Protein AF-A0AAW1W9R5-F1 (afdb_monomer_lite)

Secondary structure (DSSP, 8-state):
---S-EEEES---HHHHHHHS-HHHHHS-B-S-EEEEEE-TTT--SSS-HHHHHHHHHTBPTTTEEEEEESSSSS---STTHHHHHHHHHGGG-

Organism: Rubus argutus (NCBI:txid59490)

InterPro domains:
  IPR005645 Serine hydrolase domain [PF03959] (2-86)
  IPR029058 Alpha/Beta hydrolase fold [G3DSA:3.40.50.1820] (1-94)
  IPR029058 Alpha/Beta hydrolase fold [SSF53474] (23-94)
  IPR050593 Lovastatin nonaketide synthase thioesterase [PTHR48070] (2-94)

Sequence (94 aa):
MQLRFVVLCSGFGIQLLKQEFDEEEMLTKCHCPSLHIFGKDHGKDRQIAKQESRELASLFDDGCSVIVEHDSGHIIPTRTPYIDQIKDFLCRFL

Foldseek 3Di:
DDDQAEEAQLDADVVVVPVVDPVVVQQQAAAHQYEQEYEDPQQCQVPHDVVRSVVVQVSHDDVSYDYHYDNHYRDGDPDPPRVVSVVVSVVVVD

pLDDT: mean 88.17, std 10.56, range [49.94, 98.19]

Radius of gyration: 13.77 Å; chains: 1; bounding box: 35×33×33 Å

Structure (mmCIF, N/CA/C/O backbone):
data_AF-A0AAW1W9R5-F1
#
_entry.id   AF-A0AAW1W9R5-F1
#
loop_
_atom_site.group_PDB
_atom_site.id
_atom_site.type_symbol
_atom_site.label_atom_id
_atom_site.label_alt_id
_atom_site.label_comp_id
_atom_site.label_asym_id
_atom_site.label_entity_id
_atom_site.label_seq_id
_atom_site.pdbx_PDB_ins_code
_atom_site.Cartn_x
_atom_site.Cartn_y
_atom_site.Cartn_z
_atom_site.occupancy
_atom_site.B_iso_or_equiv
_atom_site.auth_seq_id
_atom_site.auth_comp_id
_atom_site.auth_asym_id
_atom_site.auth_atom_id
_atom_site.pdbx_PDB_model_num
ATOM 1 N N . MET A 1 1 ? -20.499 2.896 9.577 1.00 49.94 1 MET A N 1
ATOM 2 C CA . MET A 1 1 ? -20.163 1.843 8.592 1.00 49.94 1 MET A CA 1
ATOM 3 C C . MET A 1 1 ? -18.679 1.552 8.749 1.00 49.94 1 MET A C 1
ATOM 5 O O . MET A 1 1 ? -17.919 2.508 8.740 1.00 49.94 1 MET A O 1
ATOM 9 N N . GLN A 1 2 ? -18.274 0.301 8.976 1.00 81.56 2 GLN A N 1
ATOM 10 C CA . GLN A 1 2 ? -16.860 -0.061 9.135 1.00 81.56 2 GLN A CA 1
ATOM 11 C C . GLN A 1 2 ? -16.318 -0.541 7.784 1.00 81.56 2 GLN A C 1
ATOM 13 O O . GLN A 1 2 ? -16.952 -1.370 7.128 1.00 81.56 2 GLN A O 1
ATOM 18 N N . LEU A 1 3 ? -15.193 0.016 7.335 1.00 89.31 3 LEU A N 1
ATOM 19 C CA . LEU A 1 3 ? -14.522 -0.447 6.119 1.00 89.31 3 LEU A CA 1
ATOM 20 C C . LEU A 1 3 ? -13.960 -1.854 6.363 1.00 89.31 3 LEU A C 1
ATOM 22 O O . LEU A 1 3 ? -13.397 -2.112 7.424 1.00 89.31 3 LEU A O 1
ATOM 26 N N . ARG A 1 4 ? -14.117 -2.765 5.392 1.00 93.00 4 ARG A N 1
ATOM 27 C CA . ARG A 1 4 ? -13.554 -4.127 5.487 1.00 93.00 4 ARG A CA 1
ATOM 28 C C . ARG A 1 4 ? -12.038 -4.132 5.302 1.00 93.00 4 ARG A C 1
ATOM 30 O O . ARG A 1 4 ? -11.344 -4.896 5.958 1.00 93.00 4 ARG A O 1
ATOM 37 N N . PHE A 1 5 ? -11.565 -3.301 4.382 1.00 95.94 5 PHE A N 1
ATOM 38 C CA . PHE A 1 5 ? -10.160 -3.059 4.104 1.00 95.94 5 PHE A CA 1
ATOM 39 C C . PHE A 1 5 ? -10.012 -1.766 3.296 1.00 95.94 5 PHE A C 1
ATOM 41 O O . PHE A 1 5 ? -11.003 -1.227 2.788 1.00 95.94 5 PHE A O 1
ATOM 48 N N . VAL A 1 6 ? -8.776 -1.299 3.133 1.00 95.88 6 VAL A N 1
ATOM 49 C CA . VAL A 1 6 ? -8.421 -0.177 2.255 1.00 95.88 6 VAL A CA 1
ATOM 50 C C . VAL A 1 6 ? -7.300 -0.596 1.297 1.00 95.88 6 VAL A C 1
ATOM 52 O O . VAL A 1 6 ? -6.444 -1.406 1.648 1.00 95.88 6 VAL A O 1
ATOM 55 N N . VAL A 1 7 ? -7.283 -0.035 0.087 1.00 97.31 7 VAL A N 1
ATOM 56 C CA . VAL A 1 7 ? -6.172 -0.193 -0.866 1.00 97.31 7 VAL A CA 1
ATOM 57 C C . VAL A 1 7 ? -5.673 1.195 -1.249 1.00 97.31 7 VAL A C 1
ATOM 59 O O . VAL A 1 7 ? -6.445 1.997 -1.770 1.00 97.31 7 VAL A O 1
ATOM 62 N N . LEU A 1 8 ? -4.399 1.480 -0.983 1.00 96.81 8 LEU A N 1
ATOM 63 C CA . LEU A 1 8 ? -3.759 2.770 -1.242 1.00 96.81 8 LEU A CA 1
ATOM 64 C C . LEU A 1 8 ? -2.644 2.584 -2.272 1.00 96.81 8 LEU A C 1
ATOM 66 O O . LEU A 1 8 ? -1.606 1.989 -1.978 1.00 96.81 8 LEU A O 1
ATOM 70 N N . CYS A 1 9 ? -2.853 3.112 -3.475 1.00 96.62 9 CYS A N 1
ATOM 71 C CA . CYS A 1 9 ? -1.868 3.100 -4.555 1.00 96.62 9 CYS A CA 1
ATOM 72 C C . CYS A 1 9 ? -1.124 4.438 -4.582 1.00 96.62 9 CYS A C 1
ATOM 74 O O . CYS A 1 9 ? -1.760 5.474 -4.755 1.00 96.62 9 CYS A O 1
ATOM 76 N N . SER A 1 10 ? 0.197 4.410 -4.393 1.00 95.00 10 SER A N 1
ATOM 77 C CA . SER A 1 10 ? 1.059 5.584 -4.221 1.00 95.00 10 SER A CA 1
ATOM 78 C C . SER A 1 10 ? 0.444 6.615 -3.262 1.00 95.00 10 SER A C 1
ATOM 80 O O . SER A 1 10 ? 0.380 7.800 -3.561 1.00 95.00 10 SER A O 1
ATOM 82 N N . GLY A 1 11 ? -0.071 6.159 -2.113 1.00 94.38 11 GLY A N 1
ATOM 83 C CA . GLY A 1 11 ? -0.667 7.045 -1.108 1.00 94.38 11 GLY A CA 1
ATOM 84 C C . GLY A 1 11 ? 0.376 7.964 -0.457 1.00 94.38 11 GLY A C 1
ATOM 85 O O . GLY A 1 11 ? 1.533 7.578 -0.314 1.00 94.38 11 GLY A O 1
ATOM 86 N N . PHE A 1 12 ? -0.031 9.174 -0.073 1.00 92.75 12 PHE A N 1
ATOM 87 C CA . PHE A 1 12 ? 0.815 10.219 0.518 1.00 92.75 12 PHE A CA 1
ATOM 88 C C . PHE A 1 12 ? -0.047 11.214 1.313 1.00 92.75 12 PHE A C 1
ATOM 90 O O . PHE A 1 12 ? -1.270 11.080 1.337 1.00 92.75 12 PHE A O 1
ATOM 97 N N . GLY A 1 13 ? 0.574 12.231 1.921 1.00 83.50 13 GLY A N 1
ATOM 98 C CA . GLY A 1 13 ? -0.158 13.396 2.437 1.00 83.50 13 GLY A CA 1
ATOM 99 C C . GLY A 1 13 ? -0.365 13.437 3.950 1.00 83.50 13 GLY A C 1
ATOM 100 O O . GLY A 1 13 ? -1.204 14.199 4.422 1.00 83.50 13 GLY A O 1
ATOM 101 N N . ILE A 1 14 ? 0.421 12.690 4.734 1.00 81.69 14 ILE A N 1
ATOM 102 C CA . ILE A 1 14 ? 0.353 12.774 6.206 1.00 81.69 14 ILE A CA 1
ATOM 103 C C . ILE A 1 14 ? 0.630 14.189 6.709 1.00 81.69 14 ILE A C 1
ATOM 105 O O . ILE A 1 14 ? 0.079 14.602 7.721 1.00 81.69 14 ILE A O 1
ATOM 109 N N . GLN A 1 15 ? 1.475 14.952 6.017 1.00 77.25 15 GLN A N 1
ATOM 110 C CA . GLN A 1 15 ? 1.796 16.322 6.419 1.00 77.25 15 GLN A CA 1
ATOM 111 C C . GLN A 1 15 ? 0.553 17.224 6.473 1.00 77.25 15 GLN A C 1
ATOM 113 O O . GLN A 1 15 ? 0.517 18.119 7.308 1.00 77.25 15 GLN A O 1
ATOM 118 N N . LEU A 1 16 ? -0.467 16.961 5.647 1.00 74.94 16 LEU A N 1
ATOM 119 C CA . LEU A 1 16 ? -1.751 17.667 5.706 1.00 74.94 16 LEU A CA 1
ATOM 120 C C . LEU A 1 16 ? -2.583 17.201 6.906 1.00 74.94 16 LEU A C 1
ATOM 122 O O . LEU A 1 16 ? -3.123 18.024 7.631 1.00 74.94 16 LEU A O 1
ATOM 126 N N . LEU A 1 17 ? -2.604 15.893 7.182 1.00 74.12 17 LEU A N 1
ATOM 127 C CA . LEU A 1 17 ? -3.284 15.355 8.365 1.00 74.12 17 LEU A CA 1
ATOM 128 C C . LEU A 1 17 ? -2.677 15.895 9.669 1.00 74.12 17 LEU A C 1
ATOM 130 O O . LEU A 1 17 ? -3.409 16.269 10.573 1.00 74.12 17 LEU A O 1
ATOM 134 N N . LYS A 1 18 ? -1.349 16.041 9.737 1.00 73.81 18 LYS A N 1
ATOM 135 C CA . LYS A 1 18 ? -0.643 16.656 10.876 1.00 73.81 18 LYS A CA 1
ATOM 136 C C . LYS A 1 18 ? -0.993 18.132 11.106 1.00 73.81 18 LYS A C 1
ATOM 138 O O . LYS A 1 18 ? -0.676 18.658 12.164 1.00 73.81 18 LYS A O 1
ATOM 143 N N . GLN A 1 19 ? -1.554 18.820 10.111 1.00 78.56 19 GLN A N 1
ATOM 144 C CA . GLN A 1 19 ? -2.010 20.208 10.250 1.00 78.56 19 GLN A CA 1
ATOM 145 C C . GLN A 1 19 ? -3.466 20.296 10.717 1.00 78.56 19 GLN A C 1
ATOM 147 O O . GLN A 1 19 ? -3.855 21.319 11.276 1.00 78.56 19 GLN A O 1
ATOM 152 N N . GLU A 1 20 ? -4.264 19.258 10.460 1.00 74.69 20 GLU A N 1
ATOM 153 C CA . GLU A 1 20 ? -5.703 19.229 10.744 1.00 74.69 20 GLU A CA 1
ATOM 154 C C . GLU A 1 20 ? -6.052 18.485 12.039 1.00 74.69 20 GLU A C 1
ATOM 156 O O . GLU A 1 20 ? -7.068 18.800 12.654 1.00 74.69 20 GLU A O 1
ATOM 161 N N . PHE A 1 21 ? -5.222 17.528 12.455 1.00 72.62 21 PHE A N 1
ATOM 162 C CA . PHE A 1 21 ? -5.453 16.672 13.617 1.00 72.62 21 PHE A CA 1
ATOM 163 C C . PHE A 1 21 ? -4.342 16.846 14.655 1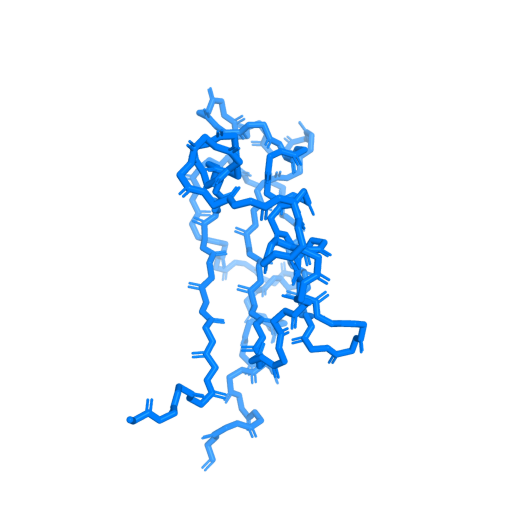.00 72.62 21 PHE A C 1
ATOM 165 O O . PHE A 1 21 ? -3.161 16.929 14.302 1.00 72.62 21 PHE A O 1
ATOM 172 N N . ASP A 1 22 ? -4.716 16.854 15.936 1.00 75.44 22 ASP A N 1
ATOM 173 C CA . ASP A 1 22 ? -3.752 16.868 17.038 1.00 75.44 22 ASP A CA 1
ATOM 174 C C . ASP A 1 22 ? -2.921 15.571 17.050 1.00 75.44 22 ASP A C 1
ATOM 176 O O . ASP A 1 22 ? -3.383 14.498 16.645 1.00 75.44 22 ASP A O 1
ATOM 180 N N . GLU A 1 23 ? -1.676 15.653 17.537 1.00 66.44 23 GLU A N 1
ATOM 181 C CA . GLU A 1 23 ? -0.738 14.518 17.547 1.00 66.44 23 GLU A CA 1
ATOM 182 C C . GLU A 1 23 ? -1.318 13.271 18.238 1.00 66.44 23 GLU A C 1
ATOM 184 O O . GLU A 1 23 ? -1.064 12.156 17.792 1.00 66.44 23 GLU A O 1
ATOM 189 N N . GLU A 1 24 ? -2.139 13.437 19.280 1.00 67.44 24 GLU A N 1
ATOM 190 C CA . GLU A 1 24 ? -2.792 12.334 20.003 1.00 67.44 24 GLU A CA 1
ATOM 191 C C . GLU A 1 24 ? -3.814 11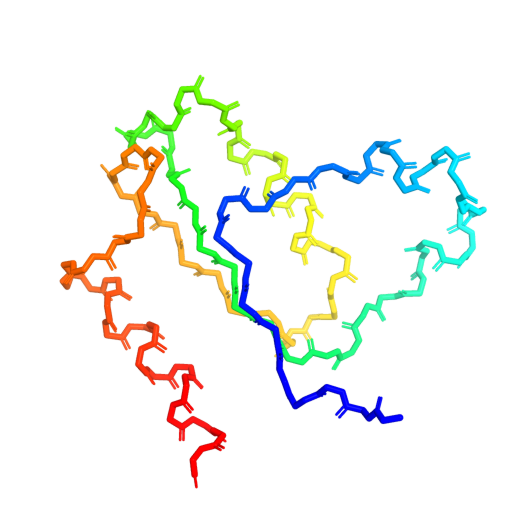.568 19.144 1.00 67.44 24 GLU A C 1
ATOM 193 O O . GLU A 1 24 ? -3.879 10.336 19.201 1.00 67.44 24 GLU A O 1
ATOM 198 N N . GLU A 1 25 ? -4.566 12.265 18.289 1.00 68.50 25 GLU A N 1
ATOM 199 C CA . GLU A 1 25 ? -5.508 11.635 17.357 1.00 68.50 25 GLU A CA 1
ATOM 200 C C . GLU A 1 25 ? -4.762 10.920 16.221 1.00 68.50 25 GLU A C 1
ATOM 202 O O . GLU A 1 25 ? -5.170 9.842 15.786 1.00 68.50 25 GLU A O 1
ATOM 207 N N . MET A 1 26 ? -3.614 11.462 15.803 1.00 65.38 26 MET A N 1
ATOM 208 C CA . MET A 1 26 ? -2.720 10.855 14.807 1.00 65.38 26 MET A CA 1
ATOM 209 C C . MET A 1 26 ? -1.934 9.646 15.333 1.00 65.38 26 MET A C 1
ATOM 211 O O . MET A 1 26 ? -1.558 8.773 14.549 1.00 65.38 26 MET A O 1
ATOM 215 N N . LEU A 1 27 ? -1.679 9.577 16.643 1.00 64.12 27 LEU A N 1
ATOM 216 C CA . LEU A 1 27 ? -1.022 8.437 17.293 1.00 64.12 27 LEU A CA 1
ATOM 217 C C . LEU A 1 27 ? -1.932 7.208 17.389 1.00 64.12 27 LEU A C 1
ATOM 219 O O . LEU A 1 27 ? -1.432 6.095 17.577 1.00 64.12 27 LEU A O 1
ATOM 223 N N . THR A 1 28 ? -3.249 7.384 17.245 1.00 74.38 28 THR A N 1
ATOM 224 C CA . THR A 1 28 ? -4.175 6.253 17.182 1.00 74.38 28 THR A CA 1
ATOM 225 C C . THR A 1 28 ? -3.992 5.544 15.846 1.00 74.38 28 THR A C 1
ATOM 227 O O . THR A 1 28 ? -4.522 5.956 14.813 1.00 74.38 28 THR A O 1
ATOM 230 N N . LYS A 1 29 ? -3.210 4.463 15.864 1.00 78.25 29 LYS A N 1
ATOM 231 C CA . LYS A 1 29 ? -2.965 3.652 14.676 1.00 78.25 29 LYS A CA 1
ATOM 232 C C . LYS A 1 29 ? -4.275 3.095 14.108 1.00 78.25 29 LYS A C 1
ATOM 234 O O . LYS A 1 29 ? -5.184 2.678 14.826 1.00 78.25 29 LYS A O 1
ATOM 239 N N . CYS A 1 30 ? -4.376 3.074 12.783 1.00 85.75 30 CYS A N 1
ATOM 240 C CA . CYS A 1 30 ? -5.538 2.553 12.083 1.00 85.75 30 CYS A CA 1
ATOM 241 C C . CYS A 1 30 ? -5.552 1.017 12.128 1.00 85.75 30 CYS A C 1
ATOM 243 O O . CYS A 1 30 ? -4.673 0.358 11.572 1.00 85.75 30 CYS A O 1
ATOM 245 N N . HIS A 1 31 ? -6.600 0.445 12.725 1.00 89.62 31 HIS A N 1
ATOM 246 C CA . HIS A 1 31 ? -6.819 -1.008 12.807 1.00 89.62 31 HIS A CA 1
ATOM 247 C C . HIS A 1 31 ? -7.444 -1.623 11.540 1.00 89.62 31 HIS A C 1
ATOM 249 O O . HIS A 1 31 ? -7.752 -2.815 11.501 1.00 89.62 31 HIS A O 1
ATOM 255 N N . CYS A 1 32 ? -7.718 -0.819 10.509 1.00 92.44 32 CYS A N 1
ATOM 256 C CA . CYS A 1 32 ? -8.325 -1.315 9.277 1.00 92.44 32 CYS A CA 1
ATOM 257 C C . CYS A 1 32 ? -7.279 -2.089 8.461 1.00 92.44 32 CYS A C 1
ATOM 259 O O . CYS A 1 32 ? -6.211 -1.533 8.203 1.00 92.44 32 CYS A O 1
ATOM 261 N N . PRO A 1 33 ? -7.562 -3.320 7.998 1.00 96.00 33 PRO A N 1
ATOM 262 C CA . PRO A 1 33 ? -6.660 -4.011 7.090 1.00 96.00 33 PRO A CA 1
ATOM 263 C C . PRO A 1 33 ? -6.370 -3.168 5.846 1.00 96.00 33 PRO A C 1
ATOM 265 O O . PRO A 1 33 ? -7.288 -2.661 5.197 1.00 96.00 33 PRO A O 1
ATOM 268 N N . SER A 1 34 ? -5.101 -3.027 5.490 1.00 96.94 34 SER A N 1
ATOM 269 C CA . SER A 1 34 ? -4.669 -2.141 4.419 1.00 96.94 34 SER A CA 1
ATOM 270 C C . SER A 1 34 ? -3.681 -2.817 3.477 1.00 96.94 34 SER A C 1
ATOM 272 O O . SER A 1 34 ? -2.840 -3.628 3.866 1.00 96.94 34 SER A O 1
ATOM 274 N N . LEU A 1 35 ? -3.789 -2.463 2.200 1.00 97.94 35 LEU A N 1
ATOM 275 C CA . LEU A 1 35 ? -2.831 -2.814 1.163 1.00 97.94 35 LEU A CA 1
ATOM 276 C C . LEU A 1 35 ? -2.223 -1.528 0.608 1.00 97.94 35 LEU A C 1
ATOM 278 O O . LEU A 1 35 ? -2.925 -0.713 0.012 1.00 97.94 35 LEU A O 1
ATOM 282 N N . HIS A 1 36 ? -0.919 -1.361 0.788 1.00 97.62 36 HIS A N 1
ATOM 283 C CA . HIS A 1 36 ? -0.158 -0.211 0.313 1.00 97.62 36 HIS A CA 1
ATOM 284 C C . HIS A 1 36 ? 0.687 -0.632 -0.886 1.00 97.62 36 HIS A C 1
ATOM 286 O O . HIS A 1 36 ? 1.528 -1.519 -0.767 1.00 97.62 36 HIS A O 1
ATOM 292 N N . ILE A 1 37 ? 0.472 -0.008 -2.041 1.00 97.31 37 ILE A N 1
ATOM 293 C CA . ILE A 1 37 ? 1.134 -0.364 -3.301 1.00 97.31 37 ILE A CA 1
ATOM 294 C C . ILE A 1 37 ? 1.860 0.868 -3.821 1.00 97.31 37 ILE A C 1
ATOM 296 O O . ILE A 1 37 ? 1.205 1.870 -4.082 1.00 97.31 37 ILE A O 1
ATOM 300 N N . PHE A 1 38 ? 3.182 0.832 -3.974 1.00 96.06 38 PHE A N 1
ATOM 301 C CA . PHE A 1 38 ? 3.927 1.999 -4.460 1.00 96.06 38 PHE A CA 1
ATOM 302 C C . PHE A 1 38 ? 5.270 1.637 -5.102 1.00 96.06 38 PHE A C 1
ATOM 304 O O . PHE A 1 38 ? 5.835 0.562 -4.884 1.00 96.06 38 PHE A O 1
ATOM 311 N N . GLY A 1 39 ? 5.793 2.556 -5.914 1.00 93.44 39 GLY A N 1
ATOM 312 C CA . GLY A 1 39 ? 7.079 2.390 -6.585 1.00 93.44 39 GLY A CA 1
ATOM 313 C C . GLY A 1 39 ? 8.264 2.463 -5.618 1.00 93.44 39 GLY A C 1
ATOM 314 O O . GLY A 1 39 ? 8.340 3.359 -4.778 1.00 93.44 39 GLY A O 1
ATOM 315 N N . LYS A 1 40 ? 9.226 1.545 -5.761 1.00 85.81 40 LYS A N 1
ATOM 316 C CA . LYS A 1 40 ? 10.512 1.581 -5.042 1.00 85.81 40 LYS A CA 1
ATOM 317 C C . LYS A 1 40 ? 11.518 2.509 -5.734 1.00 85.81 40 LYS A C 1
ATOM 319 O O . LYS A 1 40 ? 11.277 2.963 -6.853 1.00 85.81 40 LYS A O 1
ATOM 324 N N . ASP A 1 41 ? 12.692 2.722 -5.130 1.00 71.44 41 ASP A N 1
ATOM 325 C CA . ASP A 1 41 ? 13.740 3.624 -5.663 1.00 71.44 41 ASP A CA 1
ATOM 326 C C . ASP A 1 41 ? 14.075 3.370 -7.141 1.00 71.44 41 ASP A C 1
ATOM 328 O O . ASP A 1 41 ? 14.226 4.300 -7.933 1.00 71.44 41 ASP A O 1
ATOM 332 N N . HIS A 1 42 ? 14.158 2.097 -7.535 1.00 62.22 42 HIS A N 1
ATOM 333 C CA . HIS A 1 42 ? 14.448 1.705 -8.915 1.00 62.22 42 HIS A CA 1
ATOM 334 C C . HIS A 1 42 ? 13.255 1.861 -9.865 1.00 62.22 42 HIS A C 1
ATOM 336 O O . HIS A 1 42 ? 13.465 2.000 -11.069 1.00 62.22 42 HIS A O 1
ATOM 342 N N . GLY A 1 43 ? 12.028 1.870 -9.337 1.00 62.72 43 GLY A N 1
ATOM 343 C CA . GLY A 1 43 ? 10.814 2.083 -10.117 1.00 62.72 43 GLY A CA 1
ATOM 344 C C . GLY A 1 43 ? 10.668 3.510 -10.623 1.00 62.72 43 GLY A C 1
ATOM 345 O O . GLY A 1 43 ? 10.076 3.722 -11.680 1.00 62.72 43 GLY A O 1
ATOM 346 N N . LYS A 1 44 ? 11.297 4.477 -9.937 1.00 69.19 44 LYS A N 1
ATOM 347 C CA . LYS A 1 44 ? 11.229 5.906 -10.265 1.00 69.19 44 LYS A CA 1
ATOM 348 C C . LYS A 1 44 ? 9.780 6.381 -10.340 1.00 69.19 44 LYS A C 1
ATOM 350 O O . LYS A 1 44 ? 9.357 6.922 -11.364 1.00 69.19 44 LYS A O 1
ATOM 355 N N . ASP A 1 45 ? 9.009 6.202 -9.271 1.00 87.06 45 ASP A N 1
ATOM 356 C CA . ASP A 1 45 ? 7.854 7.079 -9.096 1.00 87.06 45 ASP A CA 1
ATOM 357 C C . ASP A 1 45 ? 8.398 8.514 -8.991 1.00 87.06 45 ASP A C 1
ATOM 359 O O . ASP A 1 45 ? 9.095 8.873 -8.045 1.00 87.06 45 ASP A O 1
ATOM 363 N N . ARG A 1 46 ? 8.209 9.296 -10.060 1.00 88.12 46 ARG A N 1
ATOM 364 C CA . ARG A 1 46 ? 8.719 10.673 -10.161 1.00 88.12 46 ARG A CA 1
ATOM 365 C C . ARG A 1 46 ? 7.733 11.685 -9.586 1.00 88.12 46 ARG A C 1
ATOM 367 O O . ARG A 1 46 ? 8.037 12.872 -9.613 1.00 88.12 46 ARG A O 1
ATOM 374 N N . GLN A 1 47 ? 6.561 11.227 -9.150 1.00 91.69 47 GLN A N 1
ATOM 375 C CA . GLN A 1 47 ? 5.509 12.072 -8.602 1.00 91.69 47 GLN A CA 1
ATOM 376 C C . GLN A 1 47 ? 5.497 11.985 -7.080 1.00 91.69 47 GLN A C 1
ATOM 378 O O . GLN A 1 47 ? 5.402 13.011 -6.416 1.00 91.69 47 GLN A O 1
ATOM 383 N N . ILE A 1 48 ? 5.637 10.775 -6.535 1.00 91.00 48 ILE A N 1
ATOM 384 C CA . ILE A 1 48 ? 5.541 10.525 -5.099 1.00 91.00 48 ILE A CA 1
ATOM 385 C C . ILE A 1 48 ? 6.772 9.756 -4.643 1.00 91.00 48 ILE A C 1
ATOM 387 O O . ILE A 1 48 ? 7.064 8.662 -5.124 1.00 91.00 48 ILE A O 1
ATOM 391 N N . ALA A 1 49 ? 7.511 10.337 -3.698 1.00 90.62 49 ALA A N 1
ATOM 392 C CA . ALA A 1 49 ? 8.648 9.662 -3.096 1.00 90.62 49 ALA A CA 1
ATOM 393 C C . ALA A 1 49 ? 8.162 8.460 -2.274 1.00 90.62 49 ALA A C 1
ATOM 395 O O . ALA A 1 49 ? 7.235 8.591 -1.479 1.00 90.62 49 ALA A O 1
ATOM 396 N N . LYS A 1 50 ? 8.843 7.310 -2.382 1.00 91.69 50 LYS A N 1
ATOM 397 C CA . LYS A 1 50 ? 8.502 6.088 -1.620 1.00 91.69 50 LYS A CA 1
ATOM 398 C C . LYS A 1 50 ? 8.328 6.333 -0.115 1.00 91.69 50 LYS A C 1
ATOM 400 O O . LYS A 1 50 ? 7.595 5.613 0.554 1.00 91.69 50 LYS A O 1
ATOM 405 N N . GLN A 1 51 ? 9.053 7.317 0.418 1.00 92.00 51 GLN A N 1
ATOM 406 C CA . GLN A 1 51 ? 9.079 7.621 1.839 1.00 92.00 51 GLN A CA 1
ATOM 407 C C . GLN A 1 51 ? 7.724 8.161 2.304 1.00 92.00 51 GLN A C 1
ATOM 409 O O . GLN A 1 51 ? 7.258 7.750 3.355 1.00 92.00 51 GLN A O 1
ATOM 414 N N . GLU A 1 52 ? 7.042 8.952 1.474 1.00 93.00 52 GLU A N 1
ATOM 415 C CA . GLU A 1 52 ? 5.691 9.455 1.754 1.00 93.00 52 GLU A CA 1
ATOM 416 C C . GLU A 1 52 ? 4.686 8.302 1.904 1.00 93.00 52 GLU A C 1
ATOM 418 O O . GLU A 1 52 ? 3.882 8.268 2.835 1.00 93.00 52 GLU A O 1
ATOM 423 N N . SER A 1 53 ? 4.773 7.298 1.027 1.00 94.62 53 SER A N 1
ATOM 424 C CA . SER A 1 53 ? 3.915 6.111 1.102 1.00 94.62 53 SER A CA 1
ATOM 425 C C . SER A 1 53 ? 4.257 5.199 2.279 1.00 94.62 53 SER A C 1
ATOM 427 O O . SER A 1 53 ? 3.352 4.616 2.881 1.00 94.62 53 SER A O 1
ATOM 429 N N . ARG A 1 54 ? 5.541 5.091 2.644 1.00 93.50 54 ARG A N 1
ATOM 430 C CA . ARG A 1 54 ? 5.981 4.352 3.839 1.00 93.50 54 ARG A CA 1
ATOM 431 C C . ARG A 1 54 ? 5.526 5.016 5.125 1.00 93.50 54 ARG A C 1
ATOM 433 O O . ARG A 1 54 ? 5.071 4.324 6.030 1.00 93.50 54 ARG A O 1
ATOM 440 N N . GLU A 1 55 ? 5.630 6.337 5.200 1.00 92.31 55 GLU A N 1
ATOM 441 C CA . GLU A 1 55 ? 5.101 7.090 6.330 1.00 92.31 55 GLU A CA 1
ATOM 442 C C . GLU A 1 55 ? 3.601 6.832 6.455 1.00 92.31 55 GLU A C 1
ATOM 444 O O . GLU A 1 55 ? 3.139 6.509 7.546 1.00 92.31 55 GLU A O 1
ATOM 449 N N . LEU A 1 56 ? 2.844 6.856 5.349 1.00 92.50 56 LEU A N 1
ATOM 450 C CA . LEU A 1 56 ? 1.403 6.590 5.392 1.00 92.50 56 LEU A CA 1
ATOM 451 C C . LEU A 1 56 ? 1.085 5.184 5.904 1.00 92.50 56 LEU A C 1
ATOM 453 O O . LEU A 1 56 ? 0.168 5.017 6.703 1.00 92.50 56 LEU A O 1
ATOM 457 N N . ALA A 1 57 ? 1.859 4.182 5.489 1.00 93.62 57 ALA A N 1
ATOM 458 C CA . ALA A 1 57 ? 1.720 2.817 5.991 1.00 93.6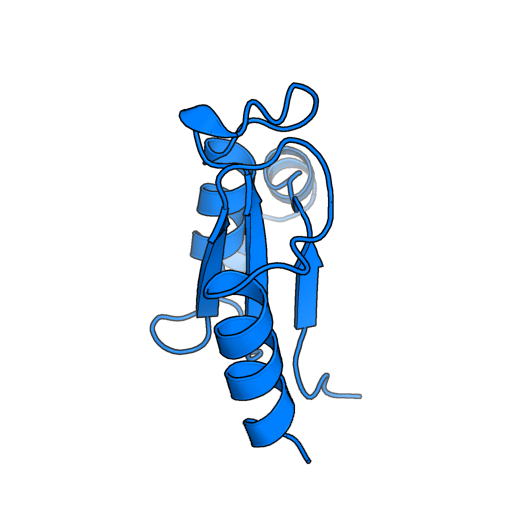2 57 ALA A CA 1
ATOM 459 C C . ALA A 1 57 ? 2.024 2.697 7.495 1.00 93.62 57 ALA A C 1
ATOM 461 O O . ALA A 1 57 ? 1.417 1.873 8.170 1.00 93.62 57 ALA A O 1
ATOM 462 N N . SER A 1 58 ? 2.914 3.534 8.042 1.00 91.38 58 SER A N 1
ATOM 463 C CA . SER A 1 58 ? 3.273 3.508 9.471 1.00 91.38 58 SER A CA 1
ATOM 464 C C . SER A 1 58 ? 2.154 3.959 10.417 1.00 91.38 58 SER A C 1
ATOM 466 O O . SER A 1 58 ? 2.214 3.667 11.611 1.00 91.38 58 SER A O 1
ATOM 468 N N . LEU A 1 59 ? 1.122 4.625 9.886 1.00 89.88 59 LEU A N 1
ATOM 469 C CA . LEU A 1 59 ? -0.078 4.995 10.641 1.00 89.88 59 LEU A CA 1
ATOM 470 C C . LEU A 1 59 ? -1.043 3.826 10.850 1.00 89.88 59 LEU A C 1
ATOM 472 O O . LEU A 1 59 ? -2.016 3.965 11.581 1.00 89.88 59 LEU A O 1
ATOM 476 N N . PHE A 1 60 ? -0.816 2.689 10.200 1.00 91.81 60 PHE A N 1
ATOM 477 C CA . PHE A 1 60 ? -1.611 1.485 10.388 1.00 91.81 60 PHE A CA 1
ATOM 478 C C . PHE A 1 60 ? -0.932 0.555 11.390 1.00 91.81 60 PHE A C 1
ATOM 480 O O . PHE A 1 60 ? 0.291 0.548 11.544 1.00 91.81 60 PHE A O 1
ATOM 487 N N . ASP A 1 61 ? -1.745 -0.246 12.068 1.00 90.25 61 ASP A N 1
ATOM 488 C CA . ASP A 1 61 ? -1.264 -1.203 13.054 1.00 90.25 61 ASP A CA 1
ATOM 489 C C . ASP A 1 61 ? -0.348 -2.278 12.469 1.00 90.25 61 ASP A C 1
ATOM 491 O O . ASP A 1 61 ? -0.473 -2.704 11.311 1.00 90.25 61 ASP A O 1
ATOM 495 N N . ASP A 1 62 ? 0.563 -2.759 13.313 1.00 84.81 62 ASP A N 1
ATOM 496 C CA . ASP A 1 62 ? 1.463 -3.847 12.958 1.00 84.81 62 ASP A CA 1
ATOM 497 C C . ASP A 1 62 ? 0.621 -5.106 12.690 1.00 84.81 62 ASP A C 1
ATOM 499 O O . ASP A 1 62 ? -0.169 -5.547 13.523 1.00 84.81 62 ASP A O 1
ATOM 503 N N . GLY A 1 63 ? 0.764 -5.682 11.495 1.00 86.31 63 GLY A N 1
ATOM 504 C CA . GLY A 1 63 ? -0.047 -6.819 11.043 1.00 86.31 63 GLY A CA 1
ATOM 505 C C . GLY A 1 63 ? -1.356 -6.447 10.334 1.00 86.31 63 GLY A C 1
ATOM 506 O O . GLY A 1 63 ? -1.942 -7.313 9.684 1.00 86.31 63 GLY A O 1
ATOM 507 N N . CYS A 1 64 ? -1.781 -5.178 10.364 1.00 91.19 64 CYS A N 1
ATOM 508 C CA . CYS A 1 64 ? -2.907 -4.695 9.556 1.00 91.19 64 CYS A CA 1
ATOM 509 C C . CYS A 1 64 ? -2.486 -4.314 8.130 1.00 91.19 64 CYS A C 1
ATOM 511 O O . CYS A 1 64 ? -3.319 -4.361 7.227 1.00 91.19 64 CYS A O 1
ATOM 513 N N . SER A 1 65 ? -1.205 -4.007 7.910 1.00 94.94 65 SER A N 1
ATOM 514 C CA . SER A 1 65 ? -0.685 -3.561 6.612 1.00 94.94 65 SER A CA 1
ATOM 515 C C . SER A 1 65 ? 0.004 -4.662 5.812 1.00 94.94 65 SER A C 1
ATOM 517 O O . SER A 1 65 ? 0.901 -5.346 6.304 1.00 94.94 65 SER A O 1
ATOM 519 N N . VAL A 1 66 ? -0.332 -4.756 4.526 1.00 97.38 66 VAL A N 1
ATOM 520 C CA . VAL A 1 66 ? 0.469 -5.437 3.502 1.00 97.38 66 VAL A CA 1
ATOM 521 C C . VAL A 1 66 ? 1.088 -4.382 2.594 1.00 97.38 66 VAL A C 1
ATOM 523 O O . VAL A 1 66 ? 0.384 -3.525 2.065 1.00 97.38 66 VAL A O 1
ATOM 526 N N . ILE A 1 67 ? 2.406 -4.442 2.401 1.00 96.94 67 ILE A N 1
ATOM 527 C CA . ILE A 1 67 ? 3.149 -3.493 1.566 1.00 96.94 67 ILE A CA 1
ATOM 528 C C . ILE A 1 67 ? 3.654 -4.207 0.311 1.00 96.94 67 ILE A C 1
ATOM 530 O O . ILE A 1 67 ? 4.344 -5.219 0.403 1.00 96.94 67 ILE A O 1
ATOM 534 N N . VAL A 1 68 ? 3.344 -3.643 -0.856 1.00 96.50 68 VAL A N 1
ATOM 535 C CA . VAL A 1 68 ? 3.813 -4.088 -2.171 1.00 96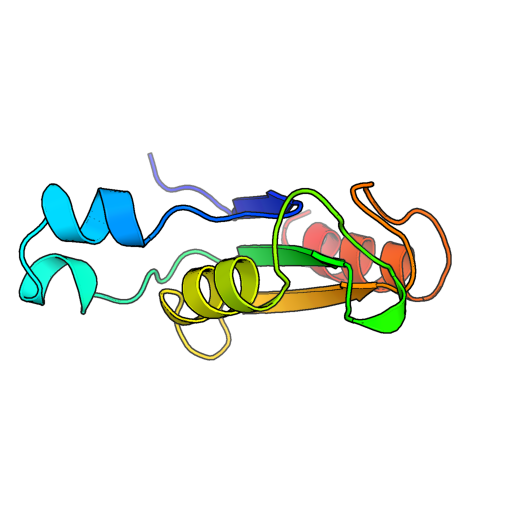.50 68 VAL A CA 1
ATOM 536 C C . VAL A 1 68 ? 4.636 -2.966 -2.800 1.00 96.50 68 VAL A C 1
ATOM 538 O O . VAL A 1 68 ? 4.102 -2.047 -3.424 1.00 96.50 68 VAL A O 1
ATOM 541 N N . GLU A 1 69 ? 5.956 -3.052 -2.648 1.00 95.19 69 GLU A N 1
ATOM 542 C CA . GLU A 1 69 ? 6.897 -2.160 -3.329 1.00 95.19 69 GLU A CA 1
ATOM 543 C C . GLU A 1 69 ? 7.273 -2.728 -4.697 1.00 95.19 69 GLU A C 1
ATOM 545 O O . GLU A 1 69 ? 7.697 -3.880 -4.784 1.00 95.19 69 GLU A O 1
ATOM 550 N N . HIS A 1 70 ? 7.151 -1.933 -5.764 1.00 94.19 70 HIS A N 1
ATOM 551 C CA . HIS A 1 70 ? 7.375 -2.412 -7.131 1.00 94.19 70 HIS A CA 1
ATOM 552 C C . HIS A 1 70 ? 8.386 -1.607 -7.948 1.00 94.19 70 HIS A C 1
ATOM 554 O O . HIS A 1 70 ? 8.644 -0.430 -7.714 1.00 94.19 70 HIS A O 1
ATOM 560 N N . ASP A 1 71 ? 8.896 -2.238 -9.005 1.00 92.12 71 ASP A N 1
ATOM 561 C CA . ASP A 1 71 ? 10.001 -1.720 -9.837 1.00 92.12 71 ASP A CA 1
ATOM 562 C C . ASP A 1 71 ? 9.518 -0.876 -11.017 1.00 92.12 71 ASP A C 1
ATOM 564 O O . ASP A 1 71 ? 10.257 -0.606 -11.958 1.00 92.12 71 ASP A O 1
ATOM 568 N N . SER A 1 72 ? 8.247 -0.496 -10.993 1.00 89.06 72 SER A N 1
ATOM 569 C CA . SER A 1 72 ? 7.637 0.419 -11.959 1.00 89.06 72 SER A CA 1
ATOM 570 C C . SER A 1 72 ? 7.487 1.824 -11.374 1.00 89.06 72 SER A C 1
ATOM 572 O O . SER A 1 72 ? 7.564 1.988 -10.157 1.00 89.06 72 SER A O 1
ATOM 574 N N . GLY A 1 73 ? 7.267 2.816 -12.243 1.00 90.06 73 GLY A N 1
ATOM 575 C CA . GLY A 1 73 ? 7.015 4.206 -11.846 1.00 90.06 73 GLY A CA 1
ATOM 576 C C . GLY A 1 73 ? 5.626 4.397 -11.240 1.00 90.06 73 GLY A C 1
ATOM 577 O O . GLY A 1 73 ? 5.093 3.495 -10.612 1.00 90.06 73 GLY A O 1
ATOM 578 N N . HIS A 1 74 ? 5.005 5.552 -11.461 1.00 92.75 74 HIS A N 1
ATOM 579 C CA . HIS A 1 74 ? 3.686 5.875 -10.906 1.00 92.75 74 HIS A CA 1
ATOM 580 C C . HIS A 1 74 ? 2.538 5.117 -11.616 1.00 92.75 74 HIS A C 1
ATOM 582 O O . HIS A 1 74 ? 1.828 5.689 -12.444 1.00 92.75 74 HIS A O 1
ATOM 588 N N . ILE A 1 75 ? 2.410 3.808 -11.369 1.00 93.19 75 ILE A N 1
ATOM 589 C CA . ILE A 1 75 ? 1.407 2.911 -11.967 1.00 93.19 75 ILE A CA 1
ATOM 590 C C . ILE A 1 75 ? 0.972 1.821 -10.976 1.00 93.19 75 ILE A C 1
ATOM 592 O O . ILE A 1 75 ? 1.689 1.519 -10.030 1.00 93.19 75 ILE A O 1
ATOM 596 N N . ILE A 1 76 ? -0.149 1.148 -11.253 1.00 94.44 76 ILE A N 1
ATOM 597 C CA . ILE A 1 76 ? -0.533 -0.083 -10.545 1.00 94.44 76 ILE A CA 1
ATOM 598 C C . ILE A 1 76 ? 0.215 -1.274 -11.176 1.00 94.44 76 ILE A C 1
ATOM 600 O O . ILE A 1 76 ? 0.075 -1.505 -12.383 1.00 94.44 76 ILE A O 1
ATOM 604 N N . PRO A 1 77 ? 1.003 -2.051 -10.411 1.00 94.25 77 PRO A N 1
ATOM 605 C CA . PRO A 1 77 ? 1.785 -3.148 -10.956 1.00 94.25 77 PRO A CA 1
ATOM 606 C C . PRO A 1 77 ? 0.893 -4.356 -11.274 1.00 94.25 77 PRO A C 1
ATOM 608 O O . PRO A 1 77 ? 0.210 -4.903 -10.414 1.00 94.25 77 PRO A O 1
ATOM 611 N N . THR A 1 78 ? 0.944 -4.822 -12.521 1.00 95.31 78 THR A N 1
ATOM 612 C CA . THR A 1 78 ? 0.173 -5.991 -12.989 1.00 95.31 78 THR A CA 1
ATOM 613 C C . THR A 1 78 ? 1.032 -7.230 -13.239 1.00 95.31 78 THR A C 1
ATOM 615 O O . THR A 1 78 ? 0.513 -8.282 -13.606 1.00 95.31 78 THR A O 1
ATOM 618 N N . ARG A 1 79 ? 2.351 -7.127 -13.045 1.00 94.12 79 ARG A N 1
ATOM 619 C CA . ARG A 1 79 ? 3.301 -8.229 -13.238 1.00 94.12 79 ARG A CA 1
ATOM 620 C C . ARG A 1 79 ? 3.510 -9.012 -11.945 1.00 94.12 79 ARG A C 1
ATOM 622 O O . ARG A 1 79 ? 3.521 -8.433 -10.859 1.00 94.12 79 ARG A O 1
ATOM 629 N N . THR A 1 80 ? 3.756 -10.310 -12.076 1.00 94.88 80 THR A N 1
ATOM 630 C CA . THR A 1 80 ? 4.315 -11.150 -11.007 1.00 94.88 80 THR A CA 1
ATOM 631 C C . THR A 1 80 ? 5.681 -10.597 -10.567 1.00 94.88 80 THR A C 1
ATOM 633 O O . THR A 1 80 ? 6.447 -10.141 -11.423 1.00 94.88 80 THR A O 1
ATOM 636 N N . PRO A 1 81 ? 6.004 -10.613 -9.258 1.00 95.56 81 PRO A N 1
ATOM 637 C CA . PRO A 1 81 ? 5.211 -11.176 -8.153 1.00 95.56 81 PRO A CA 1
ATOM 638 C C . PRO A 1 81 ? 4.190 -10.209 -7.527 1.00 95.56 81 PRO A C 1
ATOM 640 O O . PRO A 1 81 ? 3.471 -10.591 -6.608 1.00 95.56 81 PRO A O 1
ATOM 643 N N . TYR A 1 82 ? 4.111 -8.957 -7.983 1.00 95.94 82 TYR A N 1
ATOM 644 C CA . TYR A 1 82 ? 3.294 -7.922 -7.334 1.00 95.94 82 TYR A CA 1
ATOM 645 C C . TYR A 1 82 ? 1.795 -8.205 -7.426 1.00 95.94 82 TYR A C 1
ATOM 647 O O . TYR A 1 82 ? 1.080 -8.087 -6.435 1.00 95.94 82 TYR A O 1
ATOM 655 N N . ILE A 1 83 ? 1.322 -8.616 -8.606 1.00 97.19 83 ILE A N 1
ATOM 656 C CA . ILE A 1 83 ? -0.098 -8.923 -8.813 1.00 97.19 83 ILE A CA 1
ATOM 657 C C . ILE A 1 83 ? -0.569 -10.100 -7.954 1.00 97.19 83 ILE A C 1
ATOM 659 O O . ILE A 1 83 ? -1.724 -10.131 -7.538 1.00 97.19 83 ILE A O 1
ATOM 663 N N . ASP A 1 84 ? 0.324 -11.045 -7.667 1.00 98.19 84 ASP A N 1
ATOM 664 C CA . ASP A 1 84 ? 0.010 -12.219 -6.858 1.00 98.19 84 ASP A CA 1
ATOM 665 C C . ASP A 1 84 ? -0.174 -11.810 -5.392 1.00 98.19 84 ASP A C 1
ATOM 667 O O . ASP A 1 84 ? -1.190 -12.143 -4.797 1.00 98.19 84 ASP A O 1
ATOM 671 N N . GLN A 1 85 ? 0.687 -10.934 -4.863 1.00 97.94 85 GLN A N 1
ATOM 672 C CA . GLN A 1 85 ? 0.516 -10.363 -3.518 1.00 97.94 85 GLN A CA 1
ATOM 673 C C . GLN A 1 85 ? -0.777 -9.543 -3.374 1.00 97.94 85 GLN A C 1
ATOM 675 O O . GLN A 1 85 ? -1.449 -9.613 -2.344 1.00 97.94 85 GLN A O 1
ATOM 680 N N . ILE A 1 86 ? -1.147 -8.779 -4.409 1.00 97.62 86 ILE A N 1
ATOM 681 C CA . ILE A 1 86 ? -2.404 -8.014 -4.428 1.00 97.62 86 ILE A CA 1
ATOM 682 C C . ILE A 1 86 ? -3.604 -8.968 -4.369 1.00 97.62 86 ILE A C 1
ATOM 684 O O . ILE A 1 86 ? -4.522 -8.759 -3.575 1.00 97.62 86 ILE A O 1
ATOM 688 N N . LYS A 1 87 ? -3.596 -10.035 -5.177 1.00 97.69 87 LYS A N 1
ATOM 689 C CA . LYS A 1 87 ? -4.645 -11.065 -5.149 1.00 97.69 87 LYS A CA 1
ATOM 690 C C . LYS A 1 87 ? -4.701 -11.767 -3.795 1.00 97.69 87 LYS A C 1
ATOM 692 O O . LYS A 1 87 ? -5.785 -11.882 -3.236 1.00 97.69 87 LYS A O 1
ATOM 697 N N . ASP A 1 88 ? -3.556 -12.164 -3.247 1.00 97.75 88 ASP A N 1
ATOM 698 C CA . 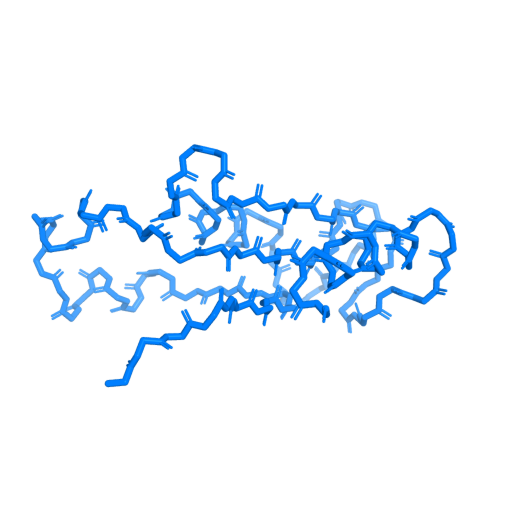ASP A 1 88 ? -3.457 -12.839 -1.950 1.00 97.75 88 ASP A CA 1
ATOM 699 C C . ASP A 1 88 ? -4.005 -11.988 -0.803 1.00 97.75 88 ASP A C 1
ATOM 701 O O . ASP A 1 88 ? -4.551 -12.527 0.158 1.00 97.75 88 ASP A O 1
ATOM 705 N N . PHE A 1 89 ? -3.876 -10.661 -0.871 1.00 97.44 89 PHE A N 1
ATOM 706 C CA . PHE A 1 89 ? -4.541 -9.763 0.070 1.00 97.44 89 PHE A CA 1
ATOM 707 C C . PHE A 1 89 ? -6.062 -9.778 -0.118 1.00 97.44 89 PHE A C 1
ATOM 709 O O . PHE A 1 89 ? -6.795 -10.018 0.839 1.00 97.44 89 PHE A O 1
ATOM 716 N N . LEU A 1 90 ? -6.538 -9.554 -1.347 1.00 96.44 90 LEU A N 1
ATOM 717 C CA . LEU A 1 90 ? -7.969 -9.445 -1.650 1.00 96.44 90 LEU A CA 1
ATOM 718 C C . LEU A 1 90 ? -8.733 -10.743 -1.350 1.00 96.44 90 LEU A C 1
ATOM 720 O O . LEU A 1 90 ? -9.844 -10.688 -0.825 1.00 96.44 90 LEU A O 1
ATOM 724 N N . CYS A 1 91 ? -8.126 -11.902 -1.613 1.00 97.12 91 CYS A N 1
ATOM 725 C CA . CYS A 1 91 ? -8.706 -13.217 -1.338 1.00 97.12 91 CYS A CA 1
ATOM 726 C C . CYS A 1 91 ? -8.981 -13.477 0.152 1.00 97.12 91 CYS A C 1
ATOM 728 O O . CYS A 1 91 ? -9.760 -14.369 0.461 1.00 97.12 91 CYS A O 1
ATOM 730 N N . ARG A 1 92 ? -8.399 -12.708 1.084 1.00 95.19 92 ARG A N 1
ATOM 731 C CA . ARG A 1 92 ? -8.702 -12.823 2.526 1.00 95.19 92 ARG A CA 1
ATOM 732 C C . ARG A 1 92 ? -10.091 -12.285 2.889 1.00 95.19 92 ARG A C 1
ATOM 734 O O . ARG A 1 92 ? -10.546 -12.510 4.006 1.00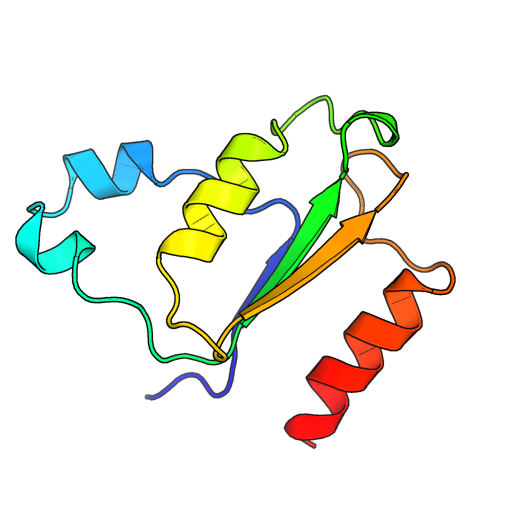 95.19 92 ARG A O 1
ATOM 741 N N . PHE A 1 93 ? -10.728 -11.539 1.982 1.00 93.00 93 PHE A N 1
ATOM 742 C CA . PHE A 1 93 ? -11.991 -10.823 2.211 1.00 93.00 93 PHE A CA 1
ATOM 743 C C . PHE A 1 93 ? -13.126 -11.246 1.261 1.00 93.00 93 PHE A C 1
ATOM 745 O O . PHE A 1 93 ? -14.187 -10.603 1.256 1.00 93.00 93 PHE A O 1
ATOM 752 N N . LEU A 1 94 ? -12.882 -12.271 0.440 1.00 83.88 94 LEU A N 1
ATOM 753 C CA . LEU A 1 94 ? -13.875 -12.973 -0.378 1.00 83.88 94 LEU A CA 1
ATOM 754 C C . LEU A 1 94 ? -14.438 -14.155 0.413 1.00 83.88 94 LEU A C 1
ATOM 756 O O . LEU A 1 94 ? -15.673 -14.334 0.349 1.00 83.88 94 LEU A O 1
#